Protein AF-A0AAD3DV95-F1 (afdb_monomer_lite)

Structure (mmCIF, N/CA/C/O backbone):
data_AF-A0AAD3DV95-F1
#
_entry.id   AF-A0AAD3DV95-F1
#
loop_
_atom_site.group_PDB
_atom_site.id
_atom_site.type_symbol
_atom_site.label_atom_id
_atom_site.label_alt_id
_atom_site.label_comp_id
_atom_site.label_asym_id
_atom_site.label_entity_id
_atom_site.label_seq_id
_atom_site.pdbx_PDB_ins_code
_atom_site.Cartn_x
_atom_site.Cartn_y
_atom_site.Cartn_z
_atom_site.occupancy
_atom_site.B_iso_or_equiv
_atom_site.auth_seq_id
_atom_site.auth_comp_id
_atom_site.auth_asym_id
_atom_site.auth_atom_id
_atom_site.pdbx_PDB_model_num
ATOM 1 N N . PHE A 1 1 ? -16.781 -0.066 -6.701 1.00 59.91 1 PHE A N 1
ATOM 2 C CA . PHE A 1 1 ? -17.255 1.272 -6.277 1.00 59.91 1 PHE A CA 1
ATOM 3 C C . PHE A 1 1 ? -18.743 1.519 -6.537 1.00 59.91 1 PHE A C 1
ATOM 5 O O . PHE A 1 1 ? -19.254 2.541 -6.104 1.00 59.91 1 PHE A O 1
ATOM 12 N N . THR A 1 2 ? -19.468 0.592 -7.172 1.00 70.19 2 THR A N 1
ATOM 13 C CA . THR A 1 2 ? -20.907 0.722 -7.467 1.00 70.19 2 THR A CA 1
ATOM 14 C C . THR A 1 2 ? -21.799 0.776 -6.222 1.00 70.19 2 THR A C 1
ATOM 16 O O . THR A 1 2 ? -22.903 1.297 -6.291 1.00 70.19 2 THR A O 1
ATOM 19 N N . SER A 1 3 ? -21.313 0.305 -5.070 1.00 70.75 3 SER A N 1
ATOM 20 C CA . SER A 1 3 ? -22.080 0.208 -3.824 1.00 70.75 3 SER A CA 1
ATOM 21 C C . SER A 1 3 ? -22.052 1.451 -2.918 1.00 70.75 3 SER A C 1
ATOM 23 O O . SER A 1 3 ? -22.577 1.376 -1.815 1.00 70.75 3 SER A O 1
ATOM 25 N N . ARG A 1 4 ? -21.447 2.586 -3.320 1.00 72.44 4 ARG A N 1
ATOM 26 C CA . ARG A 1 4 ? -21.319 3.836 -2.514 1.00 72.44 4 ARG A CA 1
ATOM 27 C C . ARG A 1 4 ? -20.742 3.688 -1.084 1.00 72.44 4 ARG A C 1
ATOM 29 O O . ARG A 1 4 ? -20.670 4.675 -0.360 1.00 72.44 4 ARG A O 1
ATOM 36 N N . GLY A 1 5 ? -20.307 2.496 -0.677 1.00 80.94 5 GLY A N 1
ATOM 37 C CA . GLY A 1 5 ? -19.800 2.223 0.666 1.00 80.94 5 GLY A CA 1
ATOM 38 C C . GLY A 1 5 ? -18.431 2.848 0.946 1.00 80.94 5 GLY A C 1
ATOM 39 O O . GLY A 1 5 ? -17.637 3.104 0.038 1.00 80.94 5 GLY A O 1
ATOM 40 N N . ASP A 1 6 ? -18.138 3.058 2.230 1.00 92.00 6 ASP A N 1
ATOM 41 C CA . ASP A 1 6 ? -16.848 3.577 2.678 1.00 92.00 6 ASP A CA 1
ATOM 42 C C . ASP A 1 6 ? -15.786 2.468 2.678 1.00 92.00 6 ASP A C 1
ATOM 44 O O . ASP A 1 6 ? -15.669 1.667 3.609 1.00 92.00 6 ASP A O 1
ATOM 48 N N . VAL A 1 7 ? -14.979 2.442 1.619 1.00 90.69 7 VAL A N 1
ATOM 49 C CA . VAL A 1 7 ? -13.908 1.453 1.434 1.00 90.69 7 VAL A CA 1
ATOM 50 C C . VAL A 1 7 ? -12.850 1.491 2.539 1.00 90.69 7 VAL A C 1
ATOM 52 O O . VAL A 1 7 ? -12.223 0.475 2.819 1.00 90.69 7 VAL A O 1
ATOM 55 N N . HIS A 1 8 ? -12.637 2.636 3.195 1.00 93.56 8 HIS A N 1
ATOM 56 C CA . HIS A 1 8 ? -11.673 2.737 4.290 1.00 93.56 8 HIS A CA 1
ATOM 57 C C . HIS A 1 8 ? -12.223 2.104 5.564 1.00 93.56 8 HIS A C 1
ATOM 59 O O . HIS A 1 8 ? -11.480 1.415 6.263 1.00 93.56 8 HIS A O 1
ATOM 65 N N . ARG A 1 9 ? -13.525 2.275 5.835 1.00 95.00 9 ARG A N 1
ATOM 66 C CA . ARG A 1 9 ? -14.210 1.545 6.911 1.00 95.00 9 ARG A CA 1
ATOM 67 C C . ARG A 1 9 ? -14.233 0.048 6.643 1.00 95.00 9 ARG A C 1
ATOM 69 O O . ARG A 1 9 ? -13.978 -0.716 7.560 1.00 95.00 9 ARG A O 1
ATOM 76 N N . GLN A 1 10 ? -14.451 -0.380 5.401 1.00 92.31 10 GLN A N 1
ATOM 77 C CA . GLN A 1 10 ? -14.402 -1.803 5.048 1.00 92.31 10 GLN A CA 1
ATOM 78 C C . GLN A 1 10 ? -13.017 -2.416 5.294 1.00 92.31 10 GLN A C 1
ATOM 80 O O . GLN A 1 10 ? -12.917 -3.492 5.880 1.00 92.31 10 GLN A O 1
ATOM 85 N N . THR A 1 11 ? -11.942 -1.729 4.897 1.00 91.81 11 THR A N 1
ATOM 86 C CA . THR A 1 11 ? -10.572 -2.174 5.200 1.00 91.81 11 THR A CA 1
ATOM 87 C C . THR A 1 11 ? -10.332 -2.236 6.708 1.00 91.81 11 THR A C 1
ATOM 89 O O . THR A 1 11 ? -9.814 -3.234 7.205 1.00 91.81 11 THR A O 1
ATOM 92 N N . ALA A 1 12 ? -10.725 -1.194 7.446 1.00 92.81 12 ALA A N 1
ATOM 93 C CA . ALA A 1 12 ? -10.549 -1.131 8.894 1.00 92.81 12 ALA A CA 1
ATOM 94 C C . ALA A 1 12 ? -11.343 -2.225 9.627 1.00 92.81 12 ALA A C 1
ATOM 96 O O . ALA A 1 12 ? -10.801 -2.881 10.506 1.00 92.81 12 ALA A O 1
ATOM 97 N N . SER A 1 13 ? -12.583 -2.476 9.213 1.00 93.25 13 SER A N 1
ATOM 98 C CA . SER A 1 13 ? -13.445 -3.544 9.728 1.00 93.25 13 SER A CA 1
ATOM 99 C C . SER A 1 13 ? -12.766 -4.911 9.644 1.00 93.25 13 SER A C 1
ATOM 101 O O . SER A 1 13 ? -12.723 -5.643 10.630 1.00 93.25 13 SER A O 1
ATOM 103 N N . LYS A 1 14 ? -12.145 -5.226 8.501 1.00 89.88 14 LYS A N 1
ATOM 104 C CA . LYS A 1 14 ? -11.380 -6.470 8.326 1.00 89.88 14 LYS A CA 1
ATOM 105 C C . LYS A 1 14 ? -10.119 -6.512 9.190 1.00 89.88 14 LYS A C 1
ATOM 107 O O . LYS A 1 14 ? -9.783 -7.558 9.728 1.00 89.88 14 LYS A O 1
ATOM 112 N N . LEU A 1 15 ? -9.426 -5.382 9.330 1.00 88.88 15 LEU A N 1
ATOM 113 C CA . LEU A 1 15 ? -8.180 -5.282 10.095 1.00 88.88 15 LEU A CA 1
ATOM 114 C C . LEU A 1 15 ? -8.403 -5.445 11.611 1.00 88.88 15 LEU A C 1
ATOM 116 O O . LEU A 1 15 ? -7.657 -6.160 12.285 1.00 88.88 15 LEU A O 1
ATOM 120 N N . PHE A 1 16 ? -9.435 -4.783 12.137 1.00 89.69 16 PHE A N 1
ATOM 121 C CA . PHE A 1 16 ? -9.776 -4.757 13.562 1.00 89.69 16 PHE A CA 1
ATOM 122 C C . PHE A 1 16 ? -10.830 -5.795 13.957 1.00 89.69 16 PHE A C 1
ATOM 124 O O . PHE A 1 16 ? -11.131 -5.918 15.139 1.00 89.69 16 PHE A O 1
ATOM 131 N N . VAL A 1 17 ? -11.336 -6.573 12.995 1.00 90.81 17 VAL A N 1
ATOM 132 C CA . VAL A 1 17 ? -12.324 -7.643 13.205 1.00 90.81 17 VAL A CA 1
ATOM 133 C C . VAL A 1 17 ? -13.582 -7.102 13.900 1.00 90.81 17 VAL A C 1
ATOM 135 O O . VAL A 1 17 ? -14.016 -7.592 14.937 1.00 90.81 17 VAL A O 1
ATOM 138 N N . CYS A 1 18 ? -14.162 -6.048 13.326 1.00 93.44 18 CYS A N 1
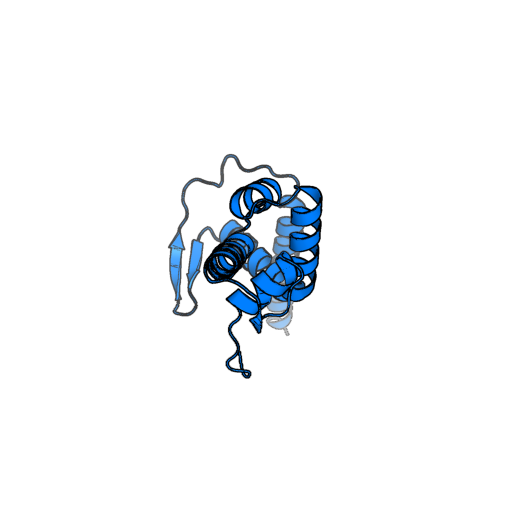ATOM 139 C CA . CYS A 1 18 ? -15.404 -5.438 13.801 1.00 93.44 18 CYS A CA 1
ATOM 140 C C . CYS A 1 18 ? -16.336 -5.097 12.626 1.00 93.44 18 CYS A C 1
ATOM 142 O O . CYS A 1 18 ? -15.853 -4.905 11.509 1.00 93.44 18 CYS A O 1
ATOM 144 N N . PRO A 1 19 ? -17.661 -5.002 12.830 1.00 94.94 19 PRO A N 1
ATOM 145 C CA . PRO A 1 19 ? -18.583 -4.495 11.815 1.00 94.94 19 PRO A CA 1
ATOM 146 C C . PRO A 1 19 ? -18.179 -3.091 11.311 1.00 94.94 19 PRO A C 1
ATOM 148 O O . PRO A 1 19 ? -17.729 -2.273 12.119 1.00 94.94 19 PRO A O 1
ATOM 151 N N . PRO A 1 20 ? -18.334 -2.763 10.010 1.00 93.06 20 PRO A N 1
ATOM 152 C CA . PRO A 1 20 ? -18.007 -1.440 9.454 1.00 93.06 20 PRO A CA 1
ATOM 153 C C . PRO A 1 20 ? -18.661 -0.253 10.177 1.00 93.06 20 PRO A C 1
ATOM 155 O O . PRO A 1 20 ? -18.109 0.855 10.193 1.00 93.06 20 PRO A O 1
ATOM 158 N N . GLU A 1 21 ? -19.823 -0.487 10.780 1.00 94.12 21 GLU A N 1
ATOM 159 C CA . GLU A 1 21 ? -20.609 0.468 11.558 1.00 94.12 21 GLU A CA 1
ATOM 160 C C . GLU A 1 21 ? -19.939 0.786 12.902 1.00 94.12 21 GLU A C 1
ATOM 162 O O . GLU A 1 21 ? -20.027 1.916 13.376 1.00 94.12 21 GLU A O 1
ATOM 167 N N . LEU A 1 22 ? -19.207 -0.178 13.475 1.00 96.19 22 LEU A N 1
ATOM 168 C CA . LEU A 1 22 ? -18.469 -0.035 14.736 1.00 96.19 22 LEU A CA 1
ATOM 169 C C . LEU A 1 22 ? -17.035 0.477 14.547 1.00 96.19 22 LEU A C 1
ATOM 171 O O . LEU A 1 22 ? -16.314 0.682 15.522 1.00 96.19 22 LEU A O 1
ATOM 175 N N . VAL A 1 23 ? -16.605 0.705 13.304 1.00 96.25 23 VAL A N 1
ATOM 176 C CA . VAL A 1 23 ? -15.283 1.269 13.020 1.00 96.25 23 VAL A CA 1
ATOM 177 C C . VAL A 1 23 ? -15.201 2.700 13.561 1.00 96.25 23 VAL A C 1
ATOM 179 O O . VAL A 1 23 ? -15.991 3.573 13.185 1.00 96.25 23 VAL A O 1
ATOM 182 N N . THR A 1 24 ? -14.206 2.979 14.399 1.00 96.19 24 THR A N 1
ATOM 183 C CA . THR A 1 24 ? -13.972 4.340 14.902 1.00 96.19 24 THR A CA 1
ATOM 184 C C . THR A 1 24 ? -13.370 5.242 13.821 1.00 96.19 24 THR A C 1
ATOM 186 O O . THR A 1 24 ? -12.835 4.785 12.804 1.00 96.19 24 THR A O 1
ATOM 189 N N . SER A 1 25 ? -13.415 6.558 14.031 1.00 96.06 25 SER A N 1
ATOM 190 C CA . SER A 1 25 ? -12.762 7.515 13.129 1.00 96.06 25 SER A CA 1
ATOM 191 C C . SER A 1 25 ? -11.255 7.261 13.003 1.00 96.06 25 SER A C 1
ATOM 193 O O . SER A 1 25 ? -10.722 7.332 11.895 1.00 96.06 25 SER A O 1
ATOM 195 N N . GLU A 1 26 ? -10.566 6.901 14.090 1.00 93.75 26 GLU A N 1
ATOM 196 C CA . GLU A 1 26 ? -9.132 6.575 14.063 1.00 93.75 26 GLU A CA 1
ATOM 197 C C . GLU A 1 26 ? -8.857 5.288 13.287 1.00 93.75 26 GLU A C 1
ATOM 199 O O . GLU A 1 26 ? -7.960 5.258 12.440 1.00 93.75 26 GLU A O 1
ATOM 204 N N . GLN A 1 27 ? -9.668 4.248 13.503 1.00 93.62 27 GLN A N 1
ATOM 205 C CA . GLN A 1 27 ? -9.573 2.989 12.765 1.00 93.62 27 GLN A CA 1
ATOM 206 C C . GLN A 1 27 ? -9.823 3.201 11.269 1.00 93.62 27 GLN A C 1
ATOM 208 O O . GLN A 1 27 ? -9.099 2.661 10.434 1.00 93.62 27 GLN A O 1
ATOM 213 N N . ARG A 1 28 ? -10.781 4.058 10.898 1.00 95.56 28 ARG A N 1
ATOM 214 C CA . ARG A 1 28 ? -11.002 4.457 9.503 1.00 95.56 28 ARG A CA 1
ATOM 215 C C . ARG A 1 28 ? -9.781 5.164 8.909 1.00 95.56 28 ARG A C 1
ATOM 217 O O . ARG A 1 28 ? -9.413 4.883 7.767 1.00 95.56 28 ARG A O 1
ATOM 224 N N . GLN A 1 29 ? -9.140 6.072 9.653 1.00 93.31 29 GLN A N 1
ATOM 225 C CA . GLN A 1 29 ? -7.898 6.712 9.198 1.00 93.31 29 GLN A CA 1
ATOM 226 C C . GLN A 1 29 ? -6.764 5.694 9.046 1.00 93.31 29 GLN A C 1
ATOM 228 O O . GLN A 1 29 ? -5.997 5.783 8.087 1.00 93.31 29 GLN A O 1
ATOM 233 N N . ALA A 1 30 ? -6.683 4.701 9.935 1.00 91.12 30 ALA A N 1
ATOM 234 C CA . ALA A 1 30 ? -5.768 3.577 9.787 1.00 91.12 30 ALA A CA 1
ATOM 235 C C . ALA A 1 30 ? -6.064 2.814 8.486 1.00 91.12 30 ALA A C 1
ATOM 237 O O . ALA A 1 30 ? -5.181 2.705 7.643 1.00 91.12 30 ALA A O 1
ATOM 238 N N . GLY A 1 31 ? -7.318 2.421 8.240 1.00 92.56 31 GLY A N 1
ATOM 239 C CA . GLY A 1 31 ? -7.745 1.775 6.993 1.00 92.56 31 GLY A CA 1
ATOM 240 C C . GLY A 1 31 ? -7.402 2.584 5.735 1.00 92.56 31 GLY A C 1
ATOM 241 O O . GLY A 1 31 ? -6.964 2.021 4.732 1.00 92.56 31 GLY A O 1
ATOM 242 N N . LYS A 1 32 ? -7.506 3.920 5.788 1.00 93.06 32 LYS A N 1
ATOM 243 C CA . LYS A 1 32 ? -7.026 4.811 4.719 1.00 93.06 32 LYS A CA 1
ATOM 244 C C . LYS A 1 32 ? -5.517 4.696 4.510 1.00 93.06 32 LYS A C 1
ATOM 246 O O . LYS A 1 32 ? -5.091 4.480 3.375 1.00 93.06 32 LYS A O 1
ATOM 251 N N . ARG A 1 33 ? -4.714 4.822 5.573 1.00 90.88 33 ARG A N 1
ATOM 252 C CA . ARG A 1 33 ? -3.248 4.686 5.496 1.00 90.88 33 ARG A CA 1
ATOM 253 C C . ARG A 1 33 ? -2.839 3.322 4.953 1.00 90.88 33 ARG A C 1
ATOM 255 O O . ARG A 1 33 ? -1.958 3.270 4.104 1.00 90.88 33 ARG A O 1
ATOM 262 N N . VAL A 1 34 ? -3.506 2.255 5.389 1.00 90.56 34 VAL A N 1
ATOM 263 C CA . VAL A 1 34 ? -3.270 0.891 4.907 1.00 90.56 34 VAL A CA 1
ATOM 264 C C . VAL A 1 34 ? -3.579 0.783 3.418 1.00 90.56 34 VAL A C 1
ATOM 266 O O . VAL A 1 34 ? -2.707 0.372 2.664 1.00 90.56 34 VAL A O 1
ATOM 269 N N . ASN A 1 35 ? -4.752 1.230 2.955 1.00 90.19 35 ASN A N 1
ATOM 270 C CA . ASN A 1 35 ? -5.105 1.151 1.532 1.00 90.19 35 ASN A CA 1
ATOM 271 C C . ASN A 1 35 ? -4.074 1.847 0.633 1.00 90.19 35 ASN A C 1
ATOM 273 O O . ASN A 1 35 ? -3.644 1.273 -0.365 1.00 90.19 35 ASN A O 1
ATOM 277 N N . PHE A 1 36 ? -3.643 3.061 0.988 1.00 88.94 36 PHE A N 1
ATOM 278 C CA . PHE A 1 36 ? -2.602 3.748 0.219 1.00 88.94 36 PHE A CA 1
ATOM 279 C C . PHE A 1 36 ? -1.236 3.078 0.384 1.00 88.94 36 PHE A C 1
ATOM 281 O O . PHE A 1 36 ? -0.522 2.892 -0.596 1.00 88.94 36 PHE A O 1
ATOM 288 N N . GLY A 1 37 ? -0.884 2.673 1.602 1.00 89.38 37 GLY A N 1
ATOM 289 C CA . GLY A 1 37 ? 0.371 2.001 1.903 1.00 89.38 37 GLY A CA 1
ATOM 290 C C . GLY A 1 37 ? 0.567 0.732 1.082 1.00 89.38 37 GLY A C 1
ATOM 291 O O . GLY A 1 37 ? 1.605 0.575 0.446 1.00 89.38 37 GLY A O 1
ATOM 292 N N . LEU A 1 38 ? -0.430 -0.152 1.056 1.00 87.19 38 LEU A N 1
ATOM 293 C CA . LEU A 1 38 ? -0.344 -1.440 0.369 1.00 87.19 38 LEU A CA 1
ATOM 294 C C . LEU A 1 38 ? -0.218 -1.287 -1.147 1.00 87.19 38 LEU A C 1
ATOM 296 O O . LEU A 1 38 ? 0.613 -1.960 -1.753 1.00 87.19 38 LEU A O 1
ATOM 300 N N . VAL A 1 39 ? -0.953 -0.346 -1.752 1.00 84.44 39 VAL A N 1
ATOM 301 C CA . VAL A 1 39 ? -0.812 -0.028 -3.185 1.00 84.44 39 VAL A CA 1
ATOM 302 C C . VAL A 1 39 ? 0.621 0.413 -3.513 1.00 84.44 39 VAL A C 1
ATOM 304 O O . VAL A 1 39 ? 1.151 0.053 -4.562 1.00 84.44 39 VAL A O 1
ATOM 307 N N . TYR A 1 40 ? 1.291 1.127 -2.606 1.00 83.38 40 TYR A N 1
ATOM 308 C CA . TYR A 1 40 ? 2.672 1.582 -2.794 1.00 83.38 40 TYR A CA 1
ATOM 309 C C . TYR A 1 40 ? 3.743 0.643 -2.212 1.00 83.38 40 TYR A C 1
ATOM 311 O O . TYR A 1 40 ? 4.916 1.008 -2.184 1.00 83.38 40 TYR A O 1
ATOM 319 N N . GLY A 1 41 ? 3.381 -0.576 -1.802 1.00 83.69 41 GLY A N 1
ATOM 320 C CA . GLY A 1 41 ? 4.344 -1.585 -1.346 1.00 83.69 41 GLY A CA 1
ATOM 321 C C . GLY A 1 41 ? 4.794 -1.440 0.111 1.00 83.69 41 GLY A C 1
ATOM 322 O O . GLY A 1 41 ? 5.937 -1.749 0.435 1.00 83.69 41 GLY A O 1
ATOM 323 N N . MET A 1 42 ? 3.918 -0.972 1.002 1.00 87.88 42 MET A N 1
ATOM 324 C CA . MET A 1 42 ? 4.133 -1.027 2.452 1.00 87.88 42 MET A CA 1
ATOM 325 C C . MET A 1 42 ? 4.338 -2.479 2.915 1.00 87.88 42 MET A C 1
ATOM 327 O O . MET A 1 42 ? 3.504 -3.340 2.648 1.00 87.88 42 MET A O 1
ATOM 331 N N . GLY A 1 43 ? 5.437 -2.730 3.630 1.00 90.25 43 GLY A N 1
ATOM 332 C CA . GLY A 1 43 ? 5.731 -4.033 4.234 1.00 90.25 43 GLY A CA 1
ATOM 333 C C . GLY A 1 43 ? 5.002 -4.280 5.559 1.00 90.25 43 GLY A C 1
ATOM 334 O O . GLY A 1 43 ? 4.540 -3.342 6.216 1.00 90.25 43 GLY A O 1
ATOM 335 N N . ASP A 1 44 ? 4.974 -5.545 5.973 1.00 92.62 44 ASP A N 1
ATOM 336 C CA . ASP A 1 44 ? 4.377 -6.061 7.215 1.00 92.62 44 ASP A CA 1
ATOM 337 C C . ASP A 1 44 ? 4.840 -5.317 8.473 1.00 92.62 44 ASP A C 1
ATOM 339 O O . ASP A 1 44 ? 4.007 -4.838 9.236 1.00 92.62 44 ASP A O 1
ATOM 343 N N . LYS A 1 45 ? 6.145 -5.097 8.649 1.00 93.31 45 LYS A N 1
ATOM 344 C CA . LYS A 1 45 ? 6.700 -4.351 9.795 1.00 93.31 45 LYS A CA 1
ATOM 345 C C . LYS A 1 45 ? 6.187 -2.919 9.882 1.00 93.31 45 LYS A C 1
ATOM 347 O O . LYS A 1 45 ? 5.935 -2.397 10.969 1.00 93.31 45 LYS A O 1
ATOM 352 N N . LYS A 1 46 ? 6.063 -2.248 8.731 1.00 91.19 46 LYS A N 1
ATOM 353 C CA . LYS A 1 46 ? 5.544 -0.878 8.681 1.00 91.19 46 LYS A CA 1
ATOM 354 C C . LYS A 1 46 ? 4.054 -0.866 8.987 1.00 91.19 46 LYS A C 1
ATOM 356 O O . LYS A 1 46 ? 3.628 -0.026 9.771 1.00 91.19 46 LYS A O 1
ATOM 361 N N . LEU A 1 47 ? 3.304 -1.800 8.410 1.00 91.62 47 LEU A N 1
ATOM 362 C CA . LEU A 1 47 ? 1.882 -1.953 8.678 1.00 91.62 47 LEU A CA 1
ATOM 363 C C . LEU A 1 47 ? 1.625 -2.204 10.169 1.00 91.62 47 LEU A C 1
ATOM 365 O O . LEU A 1 47 ? 0.864 -1.458 10.773 1.00 91.62 47 LEU A O 1
ATOM 369 N N . ALA A 1 48 ? 2.313 -3.185 10.759 1.00 92.56 48 ALA A N 1
ATOM 370 C CA . ALA A 1 48 ? 2.223 -3.557 12.169 1.00 92.56 48 ALA A CA 1
ATOM 371 C C . ALA A 1 48 ? 2.370 -2.344 13.099 1.00 92.56 48 ALA A C 1
ATOM 373 O O . ALA A 1 48 ? 1.506 -2.089 13.936 1.00 92.56 48 ALA A O 1
ATOM 374 N N . ARG A 1 49 ? 3.411 -1.531 12.883 1.00 90.75 49 ARG A N 1
ATOM 375 C CA . ARG A 1 49 ? 3.644 -0.296 13.645 1.00 90.75 49 ARG A CA 1
ATOM 376 C C . ARG A 1 49 ? 2.589 0.781 13.379 1.00 90.75 49 ARG A C 1
ATOM 378 O O . ARG A 1 49 ? 2.152 1.434 14.318 1.00 90.75 49 ARG A O 1
ATOM 385 N N . ASP A 1 50 ? 2.192 0.989 12.123 1.00 85.75 50 ASP A N 1
ATOM 386 C CA . ASP A 1 50 ? 1.276 2.077 11.744 1.00 85.75 50 ASP A CA 1
ATOM 387 C C . ASP A 1 50 ? -0.171 1.849 12.254 1.00 85.75 50 ASP A C 1
ATOM 389 O O . ASP A 1 50 ? -0.966 2.802 12.280 1.00 85.75 50 ASP A O 1
ATOM 393 N N . VAL A 1 51 ? -0.523 0.610 12.634 1.00 85.94 51 VAL A N 1
ATOM 394 C CA . VAL A 1 51 ? -1.870 0.227 13.111 1.00 85.94 51 VAL A CA 1
ATOM 395 C C . VAL A 1 51 ? -1.901 -0.482 14.472 1.00 85.94 51 VAL A C 1
ATOM 397 O O . VAL A 1 51 ? -2.989 -0.748 14.974 1.00 85.94 51 VAL A O 1
ATOM 400 N N . GLY A 1 52 ? -0.745 -0.761 15.083 1.00 87.38 52 GLY A N 1
ATOM 401 C CA . GLY A 1 52 ? -0.649 -1.344 16.426 1.00 87.38 52 GLY A CA 1
ATOM 402 C C . GLY A 1 52 ? -1.034 -2.825 16.509 1.00 87.38 52 GLY A C 1
ATOM 403 O O . GLY A 1 52 ? -1.660 -3.236 17.480 1.00 87.38 52 GLY A O 1
ATOM 404 N N . ILE A 1 53 ? -0.688 -3.627 15.496 1.00 87.62 53 ILE A N 1
ATOM 405 C CA . ILE A 1 53 ? -0.923 -5.085 15.478 1.00 87.62 53 ILE A CA 1
ATOM 406 C C . ILE A 1 53 ? 0.401 -5.853 15.406 1.00 87.62 53 ILE A C 1
ATOM 408 O O . ILE A 1 53 ? 1.430 -5.286 15.046 1.00 87.62 53 ILE A O 1
ATOM 412 N N . GLY A 1 54 ? 0.376 -7.153 15.709 1.00 92.31 54 GLY A N 1
ATOM 413 C CA . GLY A 1 54 ? 1.540 -8.027 15.540 1.00 92.31 54 GLY A CA 1
ATOM 414 C C . GLY A 1 54 ? 1.979 -8.166 14.075 1.00 92.31 54 GLY A C 1
ATOM 415 O O . GLY A 1 54 ? 1.156 -8.097 13.160 1.00 92.31 54 GLY A O 1
ATOM 416 N N . GLU A 1 55 ? 3.280 -8.386 13.851 1.00 93.00 55 GLU A N 1
ATOM 417 C CA . GLU A 1 55 ? 3.873 -8.531 12.508 1.00 93.00 55 GLU A CA 1
ATOM 418 C C . GLU A 1 55 ? 3.267 -9.703 11.721 1.00 93.00 55 GLU A C 1
ATOM 420 O O . GLU A 1 55 ? 3.011 -9.573 10.526 1.00 93.00 55 GLU A O 1
ATOM 425 N N . GLU A 1 56 ? 2.968 -10.817 12.392 1.00 94.06 56 GLU A N 1
ATOM 426 C CA . GLU A 1 56 ? 2.310 -11.983 11.791 1.00 94.06 56 GLU A CA 1
ATOM 427 C C . GLU A 1 56 ? 0.919 -11.6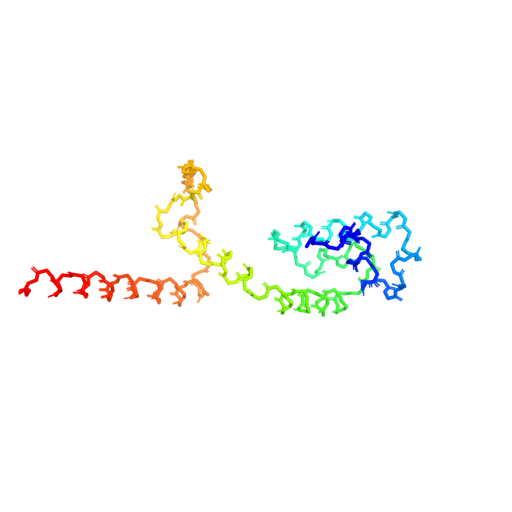33 11.247 1.00 94.06 56 GLU A C 1
ATOM 429 O O . GLU A 1 56 ? 0.663 -11.792 10.055 1.00 94.06 56 GLU A O 1
ATOM 434 N N . LYS A 1 57 ? 0.067 -11.016 12.075 1.00 89.75 57 LYS A N 1
ATOM 435 C CA . LYS A 1 57 ? -1.266 -10.555 11.660 1.00 89.75 57 LYS A CA 1
ATOM 436 C C . LYS A 1 57 ? -1.194 -9.528 10.524 1.00 89.75 57 LYS A C 1
ATOM 438 O O . LYS A 1 57 ? -2.030 -9.526 9.621 1.00 89.75 57 LYS A O 1
ATOM 443 N N . ALA A 1 58 ? -0.189 -8.651 10.541 1.00 92.19 58 ALA A N 1
ATOM 444 C CA . ALA A 1 58 ? 0.052 -7.712 9.449 1.00 92.19 58 ALA A CA 1
ATOM 445 C C . ALA A 1 58 ? 0.415 -8.439 8.142 1.00 92.19 58 ALA A C 1
ATOM 447 O O . ALA A 1 58 ? -0.090 -8.076 7.080 1.00 92.19 58 ALA A O 1
ATOM 448 N N . ARG A 1 59 ? 1.252 -9.478 8.209 1.00 93.75 59 ARG A N 1
ATOM 449 C CA . ARG A 1 59 ? 1.637 -10.301 7.056 1.00 93.75 59 ARG A CA 1
ATOM 450 C C . ARG A 1 59 ? 0.452 -11.060 6.472 1.00 93.75 59 ARG A C 1
ATOM 452 O O . ARG A 1 59 ? 0.249 -11.008 5.262 1.00 93.75 59 ARG A O 1
ATOM 459 N N . GLU A 1 60 ? -0.353 -11.699 7.313 1.00 92.50 60 GLU A N 1
ATOM 460 C CA . GLU A 1 60 ? -1.589 -12.372 6.896 1.00 92.50 60 GLU A CA 1
ATOM 461 C C . GLU A 1 60 ? -2.535 -11.408 6.179 1.00 92.50 60 GLU A C 1
ATOM 463 O O . GLU A 1 60 ? -3.024 -11.703 5.088 1.00 92.50 60 GLU A O 1
ATOM 468 N N . PHE A 1 61 ? -2.731 -10.214 6.747 1.00 91.06 61 PHE A N 1
ATOM 469 C CA . PHE A 1 61 ? -3.562 -9.183 6.138 1.00 91.06 61 PHE A CA 1
ATOM 470 C C . PHE A 1 61 ? -3.032 -8.752 4.765 1.00 91.06 61 PHE A C 1
ATOM 472 O O . PHE A 1 61 ? -3.804 -8.617 3.816 1.00 91.06 61 PHE A O 1
ATOM 479 N N . ILE A 1 62 ? -1.716 -8.547 4.643 1.00 90.69 62 ILE A N 1
ATOM 480 C CA . ILE A 1 62 ? -1.071 -8.196 3.372 1.00 90.69 62 ILE A CA 1
ATOM 481 C C . ILE A 1 62 ? -1.281 -9.300 2.339 1.00 90.69 62 ILE A C 1
ATOM 483 O O . ILE A 1 62 ? -1.634 -8.992 1.203 1.00 90.69 62 ILE A O 1
ATOM 487 N N . ASN A 1 63 ? -1.094 -10.563 2.716 1.00 91.19 63 ASN A N 1
ATOM 488 C CA . ASN A 1 63 ? -1.282 -11.700 1.818 1.00 91.19 63 ASN A CA 1
ATOM 489 C C . ASN A 1 63 ? -2.732 -11.780 1.331 1.00 91.19 63 ASN A C 1
ATOM 491 O O . ASN A 1 63 ? -2.967 -11.717 0.128 1.00 91.19 63 ASN A O 1
ATOM 495 N N . ALA A 1 64 ? -3.703 -11.746 2.247 1.00 89.75 64 ALA A N 1
ATOM 496 C CA . ALA A 1 64 ? -5.121 -11.751 1.893 1.00 89.75 64 ALA A CA 1
ATOM 497 C C . ALA A 1 64 ? -5.513 -10.558 1.000 1.00 89.75 64 ALA A C 1
ATOM 499 O O . ALA A 1 64 ? -6.303 -10.697 0.063 1.00 89.75 64 ALA A O 1
ATOM 500 N N . PHE A 1 65 ? -4.950 -9.372 1.255 1.00 88.00 65 PHE A N 1
ATOM 501 C CA . PHE A 1 65 ? -5.152 -8.198 0.405 1.00 88.00 65 PHE A CA 1
ATOM 502 C C . PHE A 1 65 ? -4.573 -8.409 -1.000 1.00 88.00 65 PHE A C 1
ATOM 504 O O . PHE A 1 65 ? -5.196 -8.046 -1.996 1.00 88.00 65 PHE A O 1
ATOM 511 N N . ASN A 1 66 ? -3.385 -9.001 -1.095 1.00 85.75 66 ASN A N 1
ATOM 512 C CA . ASN A 1 66 ? -2.730 -9.272 -2.370 1.00 85.75 66 ASN A CA 1
ATOM 513 C C . ASN A 1 66 ? -3.485 -10.292 -3.206 1.00 85.75 66 ASN A C 1
ATOM 515 O O . ASN A 1 66 ? -3.595 -10.089 -4.412 1.00 85.75 66 ASN A O 1
ATOM 519 N N . ASP A 1 67 ? -4.023 -11.326 -2.569 1.00 89.44 67 ASP A N 1
ATOM 520 C CA . ASP A 1 67 ? -4.817 -12.356 -3.232 1.00 89.44 67 ASP A CA 1
ATOM 521 C C . ASP A 1 67 ? -6.122 -11.763 -3.767 1.00 89.44 67 ASP A C 1
ATOM 523 O O . ASP A 1 67 ? -6.466 -11.947 -4.936 1.00 89.44 67 ASP A O 1
ATOM 527 N N . LEU A 1 68 ? -6.794 -10.932 -2.959 1.00 88.12 68 LEU A N 1
ATOM 528 C CA . LEU A 1 68 ? -8.004 -10.220 -3.373 1.00 88.12 68 LEU A CA 1
ATOM 529 C C . LEU A 1 68 ? -7.762 -9.289 -4.575 1.00 88.12 68 LEU A C 1
ATOM 531 O O . LEU A 1 68 ? -8.655 -9.089 -5.399 1.00 88.12 68 LEU A O 1
ATOM 535 N N . PHE A 1 69 ? -6.558 -8.722 -4.689 1.00 86.88 69 PHE A N 1
ATOM 536 C CA . PHE A 1 69 ? -6.178 -7.789 -5.751 1.00 86.88 69 PHE A CA 1
ATOM 537 C C . PHE A 1 69 ? -5.060 -8.325 -6.662 1.00 86.88 69 PHE A C 1
ATOM 539 O O . PHE A 1 69 ? -4.265 -7.544 -7.202 1.00 86.88 69 PHE A O 1
ATOM 546 N N . ALA A 1 70 ? -5.018 -9.641 -6.898 1.00 88.00 70 ALA A N 1
ATOM 547 C CA . ALA A 1 70 ? -3.955 -10.298 -7.664 1.00 88.00 70 ALA A CA 1
ATOM 548 C C . ALA A 1 70 ? -3.779 -9.707 -9.076 1.00 88.00 70 ALA A C 1
ATOM 550 O O . ALA A 1 70 ? -2.660 -9.425 -9.514 1.00 88.00 70 ALA A O 1
ATOM 551 N N . THR A 1 71 ? -4.882 -9.409 -9.770 1.00 88.94 71 THR A N 1
ATOM 552 C CA . THR A 1 71 ? -4.855 -8.781 -11.103 1.00 88.94 71 THR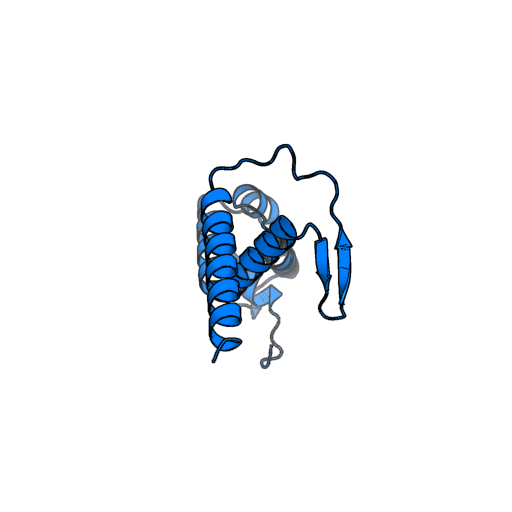 A CA 1
ATOM 553 C C . THR A 1 71 ? -4.236 -7.382 -11.076 1.00 88.94 71 THR A C 1
ATOM 555 O O . THR A 1 71 ? -3.500 -7.009 -11.991 1.00 88.94 71 THR A O 1
ATOM 558 N N . MET A 1 72 ? -4.504 -6.595 -10.028 1.00 88.31 72 MET A N 1
ATOM 559 C CA . MET A 1 72 ? -3.907 -5.266 -9.863 1.00 88.31 72 MET A CA 1
ATOM 560 C C . MET A 1 72 ? -2.402 -5.388 -9.623 1.00 88.31 72 MET A C 1
ATOM 562 O O . MET A 1 72 ? -1.623 -4.704 -10.282 1.00 88.31 72 MET A O 1
ATOM 566 N N . ARG A 1 73 ? -1.992 -6.306 -8.741 1.00 83.69 73 ARG A N 1
ATOM 567 C CA . ARG A 1 73 ? -0.583 -6.617 -8.474 1.00 83.69 73 ARG A CA 1
ATOM 568 C C . ARG A 1 73 ? 0.158 -7.024 -9.750 1.00 83.69 73 ARG A C 1
ATOM 570 O O . ARG A 1 73 ? 1.216 -6.466 -10.028 1.00 83.69 73 ARG A O 1
ATOM 577 N N . SER A 1 74 ? -0.416 -7.923 -10.549 1.00 86.31 74 SER A N 1
ATOM 578 C CA . SER A 1 74 ? 0.164 -8.355 -11.828 1.00 86.31 74 SER A CA 1
ATOM 579 C C . SER A 1 74 ? 0.355 -7.179 -12.796 1.00 86.31 74 SER A C 1
ATOM 581 O O . SER A 1 74 ? 1.463 -6.947 -13.278 1.00 86.31 74 SER A O 1
ATOM 583 N N . LYS A 1 75 ? -0.676 -6.342 -12.989 1.00 88.00 75 LYS A N 1
ATOM 584 C CA . LYS A 1 75 ? -0.579 -5.139 -13.835 1.00 88.00 75 LYS A CA 1
ATOM 585 C C . LYS A 1 75 ? 0.469 -4.146 -13.333 1.00 88.00 75 LYS A C 1
ATOM 587 O O . LYS A 1 75 ? 1.217 -3.587 -14.129 1.00 88.00 75 LYS A O 1
ATOM 592 N N . MET A 1 76 ? 0.545 -3.923 -12.021 1.00 86.44 76 MET A N 1
ATOM 593 C CA . MET A 1 76 ? 1.556 -3.043 -11.430 1.00 86.44 76 MET A CA 1
ATOM 594 C C . MET A 1 76 ? 2.972 -3.576 -11.641 1.00 86.44 76 MET A C 1
ATOM 596 O O . MET A 1 76 ? 3.871 -2.793 -11.939 1.00 86.44 76 MET A O 1
ATOM 600 N N . ASN A 1 77 ? 3.174 -4.888 -11.526 1.00 85.25 77 ASN A N 1
ATOM 601 C CA . ASN A 1 77 ? 4.463 -5.519 -11.797 1.00 85.25 77 ASN A CA 1
ATOM 602 C C . ASN A 1 77 ? 4.844 -5.413 -13.278 1.00 85.25 77 ASN A C 1
ATOM 604 O O . ASN A 1 77 ? 5.975 -5.042 -13.576 1.00 85.25 77 ASN A O 1
ATOM 608 N N . ALA A 1 78 ? 3.896 -5.627 -14.195 1.00 86.12 78 ALA A N 1
ATOM 609 C CA . ALA A 1 78 ? 4.121 -5.441 -15.626 1.00 86.12 78 ALA A CA 1
ATOM 610 C C . ALA A 1 78 ? 4.514 -3.990 -15.964 1.00 86.12 78 ALA A C 1
ATOM 612 O O . ALA A 1 78 ? 5.509 -3.774 -16.648 1.00 86.12 78 ALA A O 1
ATOM 613 N N . MET A 1 79 ? 3.812 -2.991 -15.411 1.00 87.56 79 MET A N 1
ATOM 614 C CA . MET A 1 79 ? 4.160 -1.574 -15.605 1.00 87.56 79 MET A CA 1
ATOM 615 C C . MET A 1 79 ? 5.544 -1.225 -15.041 1.00 87.56 79 MET A C 1
ATOM 617 O O . MET A 1 79 ? 6.272 -0.437 -15.640 1.00 87.56 79 MET A O 1
ATOM 621 N N . LYS A 1 80 ? 5.931 -1.806 -13.896 1.00 85.06 80 LYS A N 1
ATOM 622 C CA . LYS A 1 80 ? 7.285 -1.642 -13.338 1.00 85.06 80 LYS A CA 1
ATOM 623 C C . LYS A 1 80 ? 8.340 -2.259 -14.254 1.00 85.06 80 LYS A C 1
ATOM 625 O O . LYS A 1 80 ? 9.351 -1.612 -14.505 1.00 85.06 80 LYS A O 1
ATOM 630 N N . ALA A 1 81 ? 8.102 -3.470 -14.757 1.00 83.31 81 ALA A N 1
ATOM 631 C CA . ALA A 1 81 ? 9.010 -4.155 -15.672 1.00 83.31 81 ALA A CA 1
ATOM 632 C C . ALA A 1 81 ? 9.157 -3.391 -16.996 1.00 83.31 81 ALA A C 1
ATOM 634 O O . ALA A 1 81 ? 10.271 -3.175 -17.459 1.00 83.31 81 ALA A O 1
ATOM 635 N N . GLU A 1 82 ? 8.061 -2.898 -17.572 1.00 83.56 82 GLU A N 1
ATOM 636 C CA . GLU A 1 82 ? 8.096 -2.060 -18.774 1.00 83.56 82 GLU A CA 1
ATOM 637 C C . GLU A 1 82 ? 8.868 -0.760 -18.530 1.00 83.56 82 GLU A C 1
ATOM 639 O O . GLU A 1 82 ? 9.750 -0.407 -19.315 1.00 83.56 82 GLU A O 1
ATOM 644 N N . ALA A 1 83 ? 8.588 -0.067 -17.424 1.00 86.25 83 ALA A N 1
ATOM 645 C CA . ALA A 1 83 ? 9.311 1.144 -17.050 1.00 86.25 83 ALA A CA 1
ATOM 646 C C . ALA A 1 83 ? 10.809 0.875 -16.849 1.00 86.25 83 ALA A C 1
ATOM 648 O O . ALA A 1 83 ? 11.640 1.711 -17.207 1.00 86.25 83 ALA A O 1
ATOM 649 N N . PHE A 1 84 ? 11.151 -0.305 -16.325 1.00 80.62 84 PHE A N 1
ATOM 650 C CA . PHE A 1 84 ? 12.524 -0.768 -16.188 1.00 80.62 84 PHE A CA 1
ATOM 651 C C . PHE A 1 84 ? 13.156 -1.151 -17.529 1.00 80.62 84 PHE A C 1
ATOM 653 O O . PHE A 1 84 ? 14.339 -0.948 -17.697 1.00 80.62 84 PHE A O 1
ATOM 660 N N . LEU A 1 85 ? 12.426 -1.663 -18.516 1.00 80.88 85 LEU A N 1
ATOM 661 C CA . LEU A 1 85 ? 13.002 -1.998 -19.828 1.00 80.88 85 LEU A CA 1
ATOM 662 C C . LEU A 1 85 ? 13.154 -0.774 -20.744 1.00 80.88 85 LEU A C 1
ATOM 664 O O . LEU A 1 85 ? 14.065 -0.714 -21.565 1.00 80.88 85 LEU A O 1
ATOM 668 N N . THR A 1 86 ? 12.240 0.189 -20.637 1.00 82.94 86 THR A N 1
ATOM 669 C CA . THR A 1 86 ? 12.150 1.358 -21.534 1.00 82.94 86 THR A CA 1
ATOM 670 C C . THR A 1 86 ? 12.836 2.600 -20.974 1.00 82.94 86 THR A C 1
ATOM 672 O O . THR A 1 86 ? 13.257 3.485 -21.717 1.00 82.94 86 THR A O 1
ATOM 675 N N . GLY A 1 87 ? 12.937 2.671 -19.652 1.00 86.31 87 GLY A N 1
ATOM 676 C CA . GLY A 1 87 ? 13.556 3.752 -18.908 1.00 86.3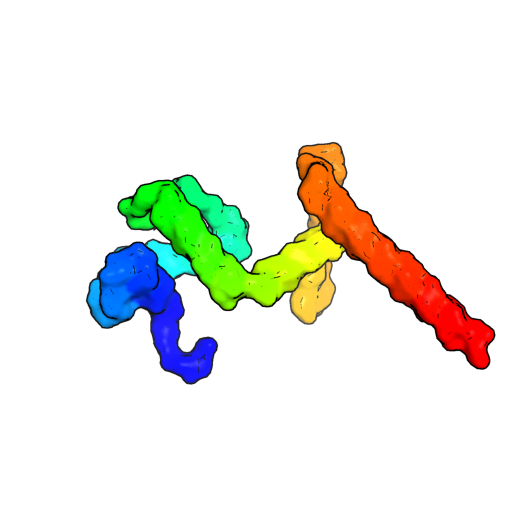1 87 GLY A CA 1
ATOM 677 C C . GLY A 1 87 ? 12.732 5.007 -18.708 1.00 86.31 87 GLY A C 1
ATOM 678 O O . GLY A 1 87 ? 13.248 6.077 -18.356 1.00 86.31 87 GLY A O 1
ATOM 679 N N . PHE A 1 88 ? 11.428 4.860 -18.881 1.00 87.19 88 PHE A N 1
ATOM 680 C CA . PHE A 1 88 ? 10.438 5.857 -18.537 1.00 87.19 88 PHE A CA 1
ATOM 681 C C . PHE A 1 88 ? 9.112 5.170 -18.212 1.00 87.19 88 PHE A C 1
ATOM 683 O O . PHE A 1 88 ? 8.827 4.087 -18.702 1.00 87.19 88 PHE A O 1
ATOM 690 N N . ALA A 1 89 ? 8.271 5.808 -17.406 1.00 91.12 89 ALA A N 1
ATOM 691 C CA . ALA A 1 89 ? 6.870 5.414 -17.283 1.00 91.12 89 ALA A CA 1
ATOM 692 C C . ALA A 1 89 ? 5.997 6.375 -18.084 1.00 91.12 89 ALA A C 1
ATOM 694 O O . ALA A 1 89 ? 6.317 7.563 -18.193 1.00 91.12 89 ALA A O 1
ATOM 695 N N . THR A 1 90 ? 4.874 5.876 -18.592 1.00 91.06 90 THR A N 1
ATOM 696 C CA . THR A 1 90 ? 3.892 6.664 -19.344 1.00 91.06 90 THR A CA 1
ATOM 697 C C . THR A 1 90 ? 2.580 6.713 -18.565 1.00 91.06 90 THR A C 1
ATOM 699 O O . THR A 1 90 ? 2.113 5.693 -18.065 1.00 91.06 90 THR A O 1
ATOM 702 N N . SER A 1 91 ? 1.988 7.899 -18.413 1.00 93.25 91 SER A N 1
ATOM 703 C CA . SER A 1 91 ? 0.643 8.029 -17.843 1.00 93.25 91 SER A CA 1
ATOM 704 C C . SER A 1 91 ? -0.431 7.615 -18.854 1.00 93.25 91 SER A C 1
ATOM 706 O O . SER A 1 91 ? -0.168 7.537 -20.051 1.00 93.25 91 SER A O 1
ATOM 708 N N . LEU A 1 92 ? -1.673 7.446 -18.391 1.00 91.12 92 LEU A N 1
ATOM 709 C CA . LEU A 1 92 ? -2.817 7.146 -19.265 1.00 91.12 92 LEU A CA 1
ATOM 710 C C . LEU A 1 92 ? -3.016 8.180 -20.390 1.00 91.12 92 LEU A C 1
ATOM 712 O O . LEU A 1 92 ? -3.443 7.821 -21.477 1.00 91.12 92 LEU A O 1
ATOM 716 N N . HIS A 1 93 ? -2.661 9.446 -20.148 1.00 94.31 93 HIS A N 1
ATOM 717 C CA . HIS A 1 93 ? -2.764 10.536 -21.129 1.00 94.31 93 HIS A CA 1
ATOM 718 C C . HIS A 1 93 ? -1.469 10.746 -21.941 1.00 94.31 93 HIS A C 1
ATOM 720 O O . HIS A 1 93 ? -1.283 11.797 -22.543 1.00 94.31 93 HIS A O 1
ATOM 726 N N . GLY A 1 94 ? -0.527 9.797 -21.909 1.00 91.12 94 GLY A N 1
ATOM 727 C CA . GLY A 1 94 ? 0.685 9.831 -22.736 1.00 91.12 94 GLY A CA 1
ATOM 728 C C . GLY A 1 94 ? 1.872 10.621 -22.169 1.00 91.12 94 GLY A C 1
ATOM 729 O O . GLY A 1 94 ? 2.930 10.666 -22.796 1.00 91.12 94 GLY A O 1
ATOM 730 N N . ARG A 1 95 ? 1.770 11.214 -20.969 1.00 95.25 95 ARG A N 1
ATOM 731 C CA . ARG A 1 95 ? 2.901 11.933 -20.351 1.00 95.25 95 ARG A CA 1
ATOM 732 C C . ARG A 1 95 ? 3.990 10.946 -19.931 1.00 95.25 95 ARG A C 1
ATOM 734 O O . ARG A 1 95 ? 3.725 10.068 -19.111 1.00 95.25 95 ARG A O 1
ATOM 741 N N . ARG A 1 96 ? 5.221 11.142 -20.411 1.00 93.81 96 ARG A N 1
ATOM 742 C CA . ARG A 1 96 ? 6.387 10.321 -20.046 1.00 93.81 96 ARG A CA 1
ATOM 743 C C . ARG A 1 96 ? 7.186 10.931 -18.897 1.00 93.81 96 ARG A C 1
ATOM 745 O O . ARG A 1 96 ? 7.448 12.131 -18.885 1.00 93.81 96 ARG A O 1
ATOM 752 N N . ARG A 1 97 ? 7.612 10.094 -17.951 1.00 91.25 97 ARG A N 1
ATOM 753 C CA . ARG A 1 97 ? 8.577 10.440 -16.899 1.00 91.25 97 ARG A CA 1
ATOM 754 C C . ARG A 1 97 ? 9.773 9.507 -17.008 1.00 91.25 97 ARG A C 1
ATOM 756 O O . ARG A 1 97 ? 9.625 8.318 -16.752 1.00 91.25 97 ARG A O 1
ATOM 763 N N . SER A 1 98 ? 10.931 10.043 -17.389 1.00 90.06 98 SER A N 1
ATOM 764 C CA . SER A 1 98 ? 12.177 9.273 -17.421 1.00 90.06 98 SER A CA 1
ATOM 765 C C . SER A 1 98 ? 12.786 9.164 -16.027 1.00 90.06 98 SER A C 1
ATOM 767 O O . SER A 1 98 ? 12.659 10.077 -15.206 1.00 90.06 98 SER A O 1
ATOM 769 N N . PHE A 1 99 ? 13.461 8.048 -15.777 1.00 80.00 99 PHE A N 1
ATOM 770 C CA . PHE A 1 99 ? 14.219 7.806 -14.558 1.00 80.00 99 PHE A CA 1
ATOM 771 C C . PHE A 1 99 ? 15.673 7.527 -14.962 1.00 80.00 99 PHE A C 1
ATOM 773 O O . PHE A 1 99 ? 16.015 6.425 -15.391 1.00 80.00 99 PHE A O 1
ATOM 780 N N . ARG A 1 100 ? 16.551 8.529 -14.853 1.00 63.44 100 ARG A N 1
ATOM 781 C CA . ARG A 1 100 ? 18.007 8.326 -14.933 1.00 63.44 100 ARG A CA 1
ATOM 782 C C . ARG A 1 100 ? 18.522 8.071 -13.514 1.00 63.44 100 ARG A C 1
ATOM 784 O O . ARG A 1 100 ? 18.420 8.965 -12.685 1.00 63.44 100 ARG A O 1
ATOM 791 N N . GLY A 1 101 ? 19.041 6.871 -13.231 1.00 57.31 101 GLY A N 1
ATOM 792 C CA . GLY A 1 101 ? 19.841 6.635 -12.013 1.00 57.31 101 GLY A CA 1
ATOM 793 C C . GLY A 1 101 ? 19.655 5.321 -11.239 1.00 57.31 101 GLY A C 1
ATOM 794 O O . GLY A 1 101 ? 20.488 5.031 -10.395 1.00 57.31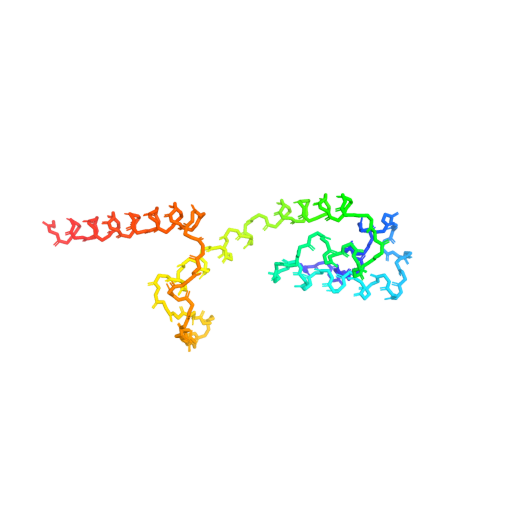 101 GLY A O 1
ATOM 795 N N . ALA A 1 102 ? 18.639 4.492 -11.506 1.00 48.47 102 ALA A N 1
ATOM 796 C CA . ALA A 1 102 ? 18.446 3.227 -10.763 1.00 48.47 102 ALA A CA 1
ATOM 797 C C . ALA A 1 102 ? 19.009 1.976 -11.474 1.00 48.47 102 ALA A C 1
ATOM 799 O O . ALA A 1 102 ? 18.999 0.880 -10.920 1.00 48.47 102 ALA A O 1
ATOM 800 N N . TRP A 1 103 ? 19.514 2.150 -12.696 1.00 46.47 103 TRP A N 1
ATOM 801 C CA . TRP A 1 103 ? 19.995 1.090 -13.589 1.00 46.47 103 TRP A CA 1
ATOM 802 C C . TRP A 1 103 ? 21.232 0.355 -13.088 1.00 46.47 103 TRP A C 1
ATOM 804 O O . TRP A 1 103 ? 21.437 -0.797 -13.444 1.00 46.47 103 TRP A O 1
ATOM 814 N N . GLN A 1 104 ? 22.078 1.031 -12.307 1.00 46.19 104 GLN A N 1
ATOM 815 C CA . GLN A 1 104 ? 23.436 0.552 -12.057 1.00 46.19 104 GLN A CA 1
ATOM 816 C C . GLN A 1 104 ? 23.554 -0.366 -10.833 1.00 46.19 104 GLN A C 1
ATOM 818 O O . GLN A 1 104 ? 24.509 -1.134 -10.775 1.00 46.19 104 GLN A O 1
ATOM 823 N N . HIS A 1 105 ? 22.605 -0.355 -9.881 1.00 44.53 105 HIS A N 1
ATOM 824 C CA . HIS A 1 105 ? 22.825 -1.016 -8.579 1.00 44.53 105 HIS A CA 1
ATOM 825 C C . HIS A 1 105 ? 21.617 -1.723 -7.929 1.00 44.53 105 HIS A C 1
ATOM 827 O O . HIS A 1 105 ? 21.661 -1.976 -6.723 1.00 44.53 105 HIS A O 1
ATOM 833 N N . TRP A 1 106 ? 20.550 -2.094 -8.656 1.00 48.53 106 TRP A N 1
ATOM 834 C CA . TRP A 1 106 ? 19.447 -2.858 -8.040 1.00 48.53 106 TRP A CA 1
ATOM 835 C C . TRP A 1 106 ? 19.561 -4.380 -8.216 1.00 48.53 106 TRP A C 1
ATOM 837 O O . TRP A 1 106 ? 20.037 -4.886 -9.225 1.00 48.53 106 TRP A O 1
ATOM 847 N N . ARG A 1 107 ? 19.186 -5.100 -7.153 1.00 43.59 107 ARG A N 1
ATOM 848 C CA . ARG A 1 107 ? 19.513 -6.501 -6.845 1.00 43.59 107 ARG A CA 1
ATOM 849 C C . ARG A 1 107 ? 18.864 -7.458 -7.869 1.00 43.59 107 ARG A C 1
ATOM 851 O O . ARG A 1 107 ? 17.660 -7.674 -7.842 1.00 43.59 107 ARG A O 1
ATOM 858 N N . LEU A 1 108 ? 19.694 -8.026 -8.745 1.00 46.09 108 LEU A N 1
ATOM 859 C CA . LEU A 1 108 ? 19.346 -8.674 -10.021 1.00 46.09 108 LEU A CA 1
ATOM 860 C C . LEU A 1 108 ? 18.495 -9.962 -9.965 1.00 46.09 108 LEU A C 1
ATOM 862 O O . LEU A 1 108 ? 17.845 -10.291 -10.947 1.00 46.09 108 LEU A O 1
ATOM 866 N N . ARG A 1 109 ? 18.413 -10.685 -8.844 1.00 47.53 109 ARG A N 1
ATOM 867 C CA . ARG A 1 109 ? 17.948 -12.090 -8.884 1.00 47.53 109 ARG A CA 1
ATOM 868 C C . ARG A 1 109 ? 16.462 -12.322 -9.192 1.00 47.53 109 ARG A C 1
ATOM 870 O O . ARG A 1 109 ? 16.135 -13.326 -9.807 1.00 47.53 109 ARG A O 1
ATOM 877 N N . GLU A 1 110 ? 15.567 -11.432 -8.775 1.00 45.22 110 GLU A N 1
ATOM 878 C CA . GLU A 1 110 ? 14.108 -11.642 -8.913 1.00 45.22 110 GLU A CA 1
ATOM 879 C C . GLU A 1 110 ? 13.527 -10.975 -10.174 1.00 45.22 110 GLU A C 1
ATOM 881 O O . GLU A 1 110 ? 12.538 -11.433 -10.746 1.00 45.22 110 GLU A O 1
ATOM 886 N N . LEU A 1 111 ? 14.173 -9.900 -10.637 1.00 49.72 111 LEU A N 1
ATOM 887 C CA . LEU A 1 111 ? 13.788 -9.174 -11.847 1.00 49.72 111 LEU A CA 1
ATOM 888 C C . LEU A 1 111 ? 14.429 -9.760 -13.107 1.00 49.72 111 LEU A C 1
ATOM 890 O O . LEU A 1 111 ? 13.861 -9.591 -14.178 1.00 49.72 111 LEU A O 1
ATOM 894 N N . GLU A 1 112 ? 15.564 -10.463 -13.011 1.00 50.91 112 GLU A N 1
ATOM 895 C CA . GLU A 1 112 ? 16.174 -11.136 -14.167 1.00 50.91 112 GLU A CA 1
ATOM 896 C C . GLU A 1 112 ? 15.230 -12.161 -14.793 1.00 50.91 112 GLU A C 1
ATOM 898 O O . GLU A 1 112 ? 15.049 -12.132 -16.004 1.00 50.91 112 GLU A O 1
ATOM 903 N N . GLN A 1 113 ? 14.557 -13.003 -14.004 1.00 49.84 113 GLN A N 1
ATOM 904 C CA . GLN A 1 113 ? 13.628 -14.000 -14.556 1.00 49.84 113 GLN A CA 1
ATOM 905 C C . GLN A 1 113 ? 12.456 -13.342 -15.291 1.00 49.84 113 GLN A C 1
ATOM 907 O O . GLN A 1 113 ? 12.200 -13.646 -16.454 1.00 49.84 113 GLN A O 1
ATOM 912 N N . THR A 1 114 ? 11.806 -12.362 -14.663 1.00 52.19 114 THR A N 1
ATOM 913 C CA . THR A 1 114 ? 10.654 -11.670 -15.262 1.00 52.19 114 THR A CA 1
ATOM 914 C C . THR A 1 114 ? 11.044 -10.758 -16.429 1.00 52.19 114 THR A C 1
ATOM 916 O O . THR A 1 114 ? 10.296 -10.637 -17.400 1.00 52.19 114 THR A O 1
ATOM 919 N N . ALA A 1 115 ? 12.221 -10.128 -16.389 1.00 53.75 115 ALA A N 1
ATOM 920 C CA . ALA A 1 115 ? 12.725 -9.299 -17.482 1.00 53.75 115 ALA A CA 1
ATOM 921 C C . ALA A 1 115 ? 13.208 -10.138 -18.674 1.00 53.75 115 ALA A C 1
ATOM 923 O O . ALA A 1 115 ? 12.982 -9.735 -19.817 1.00 53.75 115 ALA A O 1
ATOM 924 N N . VAL A 1 116 ? 13.831 -11.298 -18.432 1.00 59.44 116 VAL A N 1
ATOM 925 C CA . VAL A 1 116 ? 14.211 -12.260 -19.478 1.00 59.44 116 VAL A CA 1
ATOM 926 C C . VAL A 1 116 ? 12.962 -12.799 -20.166 1.00 59.44 116 VAL A C 1
ATOM 928 O O . VAL A 1 116 ? 12.883 -12.738 -21.391 1.00 59.44 116 VAL A O 1
ATOM 931 N N . GLU A 1 117 ? 11.943 -13.210 -19.410 1.00 54.62 117 GLU A N 1
ATOM 932 C CA . GLU A 1 117 ? 10.655 -13.642 -19.967 1.00 54.62 117 GLU A CA 1
ATOM 933 C C . GLU A 1 117 ? 9.999 -12.543 -20.818 1.00 54.62 117 GLU A C 1
ATOM 935 O O . GLU A 1 117 ? 9.568 -12.796 -21.946 1.00 54.62 117 GLU A O 1
ATOM 940 N N . ALA A 1 118 ? 9.981 -11.295 -20.339 1.00 50.75 118 ALA A N 1
ATOM 941 C CA . ALA A 1 118 ? 9.436 -10.162 -21.088 1.00 50.75 118 ALA A CA 1
ATOM 942 C C . ALA A 1 118 ? 10.233 -9.853 -22.375 1.00 50.75 118 ALA A C 1
ATOM 944 O O . ALA A 1 118 ? 9.648 -9.580 -23.430 1.00 50.75 118 ALA A O 1
ATOM 945 N N . LEU A 1 119 ? 11.569 -9.925 -22.323 1.00 59.25 119 LEU A N 1
ATOM 946 C CA . LEU A 1 119 ? 12.446 -9.767 -23.488 1.00 59.25 119 LEU A CA 1
ATOM 947 C C . LEU A 1 119 ? 12.242 -10.887 -24.507 1.00 59.25 119 LEU A C 1
ATOM 949 O O . LEU A 1 119 ? 12.201 -10.627 -25.713 1.00 59.25 119 LEU A O 1
ATOM 953 N N . GLU A 1 120 ? 12.084 -12.124 -24.049 1.00 62.47 120 GLU A N 1
ATOM 954 C CA . GLU A 1 120 ? 11.779 -13.256 -24.912 1.00 62.47 120 GLU A CA 1
ATOM 955 C C . GLU A 1 120 ? 10.409 -13.129 -25.569 1.00 62.47 120 GLU A C 1
ATOM 957 O O . GLU A 1 120 ? 10.304 -13.372 -26.773 1.00 62.47 120 GLU A O 1
ATOM 962 N N . MET A 1 121 ? 9.378 -12.707 -24.832 1.00 49.41 121 MET A N 1
ATOM 963 C CA . MET A 1 121 ? 8.056 -12.446 -25.407 1.00 49.41 121 MET A CA 1
ATOM 964 C C . MET A 1 121 ? 8.126 -11.366 -26.486 1.00 49.41 121 MET A C 1
ATOM 966 O O . MET A 1 121 ? 7.583 -11.554 -27.574 1.00 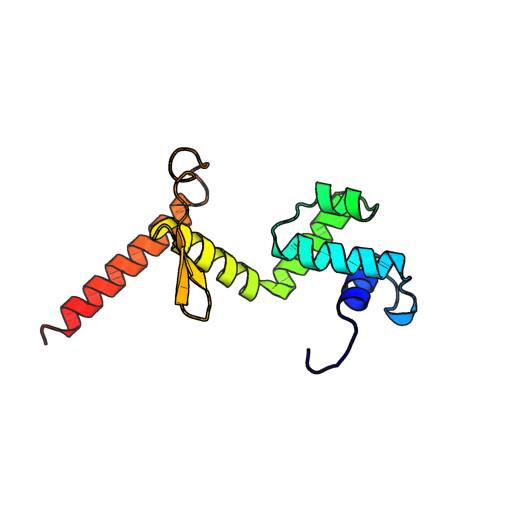49.41 121 MET A O 1
ATOM 970 N N . ARG A 1 122 ? 8.870 -10.277 -26.251 1.00 55.16 122 ARG A N 1
ATOM 971 C CA . ARG A 1 122 ? 9.068 -9.220 -27.255 1.00 55.16 122 ARG A CA 1
ATOM 972 C C . ARG A 1 122 ? 9.839 -9.718 -28.481 1.00 55.16 122 ARG A C 1
ATOM 974 O O . ARG A 1 122 ? 9.476 -9.386 -29.607 1.00 55.16 122 ARG A O 1
ATOM 981 N N . ARG A 1 123 ? 10.864 -10.558 -28.296 1.00 64.19 123 ARG A N 1
ATOM 982 C CA . ARG A 1 123 ? 11.607 -11.196 -29.402 1.00 64.19 123 ARG A CA 1
ATOM 983 C C . ARG A 1 123 ? 10.742 -12.181 -30.193 1.00 64.19 123 ARG A C 1
ATOM 985 O O . ARG A 1 123 ? 10.902 -12.281 -31.407 1.00 64.19 123 ARG A O 1
ATOM 992 N N . ARG A 1 124 ? 9.846 -12.928 -29.538 1.00 56.81 124 ARG A N 1
ATOM 993 C CA . ARG A 1 124 ? 8.877 -13.821 -30.202 1.00 56.81 124 ARG A CA 1
ATOM 994 C C . ARG A 1 124 ? 7.839 -13.018 -30.983 1.00 56.81 124 ARG A C 1
ATOM 996 O O . ARG A 1 124 ? 7.645 -13.297 -32.158 1.00 56.81 124 ARG A O 1
ATOM 1003 N N . HIS A 1 125 ? 7.262 -11.982 -30.377 1.00 53.34 125 HIS A N 1
ATOM 1004 C CA . HIS A 1 125 ? 6.302 -11.095 -31.033 1.00 53.34 125 HIS A CA 1
ATOM 1005 C C . HIS A 1 125 ? 6.904 -10.412 -32.269 1.00 53.34 125 HIS A C 1
ATOM 1007 O O . HIS A 1 125 ? 6.338 -10.510 -33.350 1.00 53.34 125 HIS A O 1
ATOM 1013 N N . ASN A 1 126 ? 8.100 -9.824 -32.158 1.00 58.91 126 ASN A N 1
ATOM 1014 C CA . ASN A 1 126 ? 8.765 -9.199 -33.306 1.00 58.91 126 ASN A CA 1
ATOM 1015 C C . ASN A 1 126 ? 9.080 -10.204 -34.427 1.00 58.91 126 ASN A C 1
ATOM 1017 O O . ASN A 1 126 ? 8.944 -9.861 -35.595 1.00 58.91 126 ASN A O 1
ATOM 1021 N N . ARG A 1 127 ? 9.465 -11.446 -34.098 1.00 65.31 127 ARG A N 1
ATOM 1022 C CA . ARG A 1 127 ? 9.675 -12.499 -35.108 1.00 65.31 127 ARG A CA 1
ATOM 1023 C C . ARG A 1 127 ? 8.380 -12.895 -35.812 1.00 65.31 127 ARG A C 1
ATOM 1025 O O . ARG A 1 127 ? 8.382 -13.008 -37.030 1.00 65.31 127 ARG A O 1
ATOM 1032 N N . LEU A 1 128 ? 7.283 -13.048 -35.071 1.00 57.41 128 LEU A N 1
ATOM 1033 C CA . LEU A 1 128 ? 5.970 -13.359 -35.646 1.00 57.41 128 LEU A CA 1
ATOM 1034 C C . LEU A 1 128 ? 5.478 -12.241 -36.574 1.00 57.41 128 LEU A C 1
ATOM 1036 O O . LEU A 1 128 ? 5.005 -12.528 -37.668 1.00 57.41 128 LEU A O 1
ATOM 1040 N N . MET A 1 129 ? 5.667 -10.978 -36.183 1.00 60.44 129 MET A N 1
ATOM 1041 C CA . MET A 1 129 ? 5.311 -9.822 -37.013 1.00 60.44 129 MET A CA 1
ATOM 1042 C C . MET A 1 129 ? 6.138 -9.752 -38.306 1.00 60.44 129 MET A C 1
ATOM 1044 O O . MET A 1 129 ? 5.597 -9.417 -39.354 1.00 60.44 129 MET A O 1
ATOM 1048 N N . VAL A 1 130 ? 7.429 -10.104 -38.258 1.00 67.69 130 VAL A N 1
ATOM 1049 C CA . VAL A 1 130 ? 8.290 -10.165 -39.454 1.00 67.69 130 VAL A CA 1
ATOM 1050 C C . VAL A 1 130 ? 7.879 -11.310 -40.385 1.00 67.69 130 VAL A C 1
ATOM 1052 O O . VAL A 1 130 ? 7.873 -11.128 -41.598 1.00 67.69 130 VAL A O 1
ATOM 1055 N N . MET A 1 131 ? 7.481 -12.468 -39.845 1.00 62.47 131 MET A N 1
ATOM 1056 C CA . MET A 1 131 ? 7.028 -13.606 -40.660 1.00 62.47 131 MET A CA 1
ATOM 1057 C C . MET A 1 131 ? 5.673 -13.355 -41.335 1.00 62.47 131 MET A C 1
ATOM 1059 O O . MET A 1 131 ? 5.458 -13.826 -42.445 1.00 62.47 131 MET A O 1
ATOM 1063 N N . GLN A 1 132 ? 4.780 -12.585 -40.706 1.00 55.91 132 GLN A N 1
ATOM 1064 C CA . GLN A 1 132 ? 3.487 -12.206 -41.292 1.00 55.91 132 GLN A CA 1
ATOM 1065 C C . GLN A 1 132 ? 3.588 -11.125 -42.380 1.00 55.91 132 GLN A C 1
ATOM 1067 O O . GLN A 1 132 ? 2.638 -10.946 -43.128 1.00 55.91 132 GLN A O 1
ATOM 1072 N N . GLN A 1 133 ? 4.713 -10.409 -42.482 1.00 54.78 133 GLN A N 1
ATOM 1073 C CA . GLN A 1 133 ? 4.955 -9.414 -43.539 1.00 54.78 133 GLN A CA 1
ATOM 1074 C C . GLN A 1 133 ? 5.648 -9.994 -44.784 1.00 54.78 133 GLN A C 1
ATOM 1076 O O . GLN A 1 133 ? 5.848 -9.271 -45.756 1.00 54.78 133 GLN A O 1
ATOM 1081 N N . GLN A 1 134 ? 6.045 -11.270 -44.752 1.00 54.47 134 GLN A N 1
ATOM 1082 C CA . GLN A 1 134 ? 6.719 -11.964 -45.859 1.00 54.47 134 GLN A CA 1
ATOM 1083 C C . GLN A 1 134 ? 5.817 -12.991 -46.572 1.00 54.47 134 GLN A C 1
ATOM 1085 O O . GLN A 1 134 ? 6.317 -13.797 -47.355 1.00 54.47 134 GLN A O 1
ATOM 1090 N N . GLN A 1 135 ? 4.508 -12.960 -46.307 1.00 47.69 135 GLN A N 1
ATOM 1091 C CA . GLN A 1 135 ? 3.458 -13.699 -47.021 1.00 47.69 135 GLN A CA 1
ATOM 1092 C C . GLN A 1 135 ? 2.503 -12.702 -47.668 1.00 47.69 135 GLN A C 1
ATOM 1094 O O . GLN A 1 135 ? 2.049 -12.993 -48.795 1.00 47.69 135 GLN A O 1
#

Secondary structure (DSSP, 8-state):
-TT---HHHHHHHHHHTS-GGG--HHHHHHHHHHHHHHHTT--HHHHHHHHT--HHHHHHHHHHHHHHTHHHHHHHHHHHHHHHHHSEEE-TTS-EEE--SSTTTS-THHHHHHHHHHHHHHHHHHHHHHHHT--

Sequence (135 aa):
FTSRGDVHRQTASKLFVCPPELVTSEQRQAGKRVNFGLVYGMGDKKLARDVGIGEEKAREFINAFNDLFATMRSKMNAMKAEAFLTGFATSLHGRRRSFRGAWQHWRLRELEQTAVEALEMRRRHNRLMVMQQQQ

Radius of gyration: 20.13 Å; chains: 1; bounding box: 46×26×63 Å

pLDDT: mean 79.66, std 16.57, range [43.59, 96.25]

Foldseek 3Di:
DVVPDLQLLVQLCVLVVHPSVPQDPVSSVLSVCVVVCLLVPNALVRNCVSRVHDSVSSNVSSVVVCVVVVVVVVVVVVQVLVCLVVQWGADPVGDIDGDPDPNPDDDCDPSVVVNVVVVVVVVVVVVVVVVVVVD

Organism: NCBI:txid47775

InterPro domains:
  IPR001098 DNA-directed DNA polymerase, family A, palm domain [PF00476] (1-101)
  IPR001098 DNA-directed DNA polymerase, family A, palm domain [SM00482] (1-134)
  IPR002298 DNA polymerase A [PR00868] (4-17)
  IPR002298 DNA polymerase A [PR00868] (28-53)
  IPR002298 DNA polymerase A [PR00868] (87-98)
  IPR002298 DNA polymerase A [PTHR10133] (1-101)
  IPR019760 DNA-directed DNA polymerase, family A, conserved site [PS00447] (28-47)
  IPR043502 DNA/RNA polymerase superfamily [SSF56672] (2-116)